Protein AF-A0AB37NL03-F1 (afdb_monomer)

Foldseek 3Di:
DWDKDWDDLVVQVVCVVVVVQQQKWWDDPHDTGRSVVDDDDPVCSNVIIIIGIDPPPD

Secondary structure (DSSP, 8-state):
---EEEE-HHHHHHHH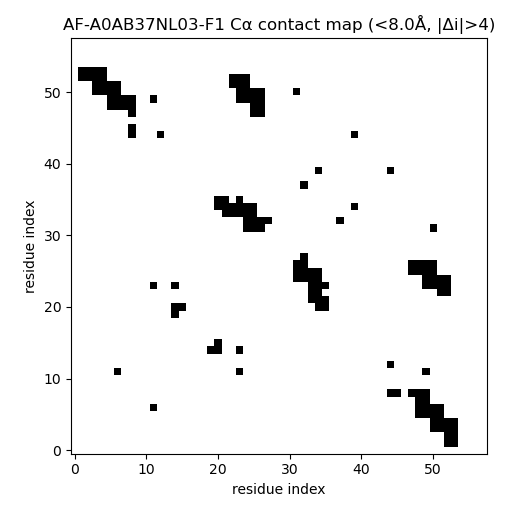HTT-GGGEEEEETTEEEEGGGS---GGGTTT--EEEE-----

Nearest PDB structures (foldseek):
  2dwc-assembly1_A  TM=3.085E-01  e=3.749E+00  Pyrococcus horikoshii OT3
  1jdb-assembly1_K  TM=3.070E-01  e=9.395E+00  Escherichia coli

Organism: Listeria monocytogenes (NCBI:txid1639)

pLDDT: mean 84.92, std 9.58, range [44.88, 93.75]

Solvent-accessible surface area (backbone atoms only — not comparable to full-atom values): 3651 Å² total; per-residue (Å²): 135,92,48,70,46,79,52,54,57,68,58,50,50,53,32,48,78,69,70,45,38,81,58,34,27,33,63,53,102,88,46,81,42,51,42,77,80,49,93,78,56,79,88,50,44,88,79,54,52,38,27,35,69,59,78,77,86,124

Sequence (58 aa):
MERYSQISNEAAARMILKGNFGKLWVKDSKDVVKCSTCLIRLEELPELVFFVKEQVET

Mean predicted aligned error: 4.85 Å

Radius of gyration: 11.07 Å; Cα contacts (8 Å, |Δi|>4): 78; chains: 1; bounding box: 22×21×36 Å

Structure (mmCIF, N/CA/C/O backbone):
data_AF-A0AB37NL03-F1
#
_entry.id   AF-A0AB37NL03-F1
#
loop_
_atom_site.group_PDB
_atom_site.id
_atom_site.type_symbol
_atom_site.label_atom_id
_atom_site.label_alt_id
_atom_site.label_comp_id
_atom_site.label_asym_id
_atom_site.label_entity_id
_atom_site.label_seq_id
_atom_site.pdbx_PDB_ins_code
_atom_site.Cartn_x
_atom_site.Cartn_y
_atom_site.Cartn_z
_atom_site.occupancy
_atom_site.B_iso_or_equiv
_atom_site.auth_seq_id
_atom_site.auth_comp_id
_atom_site.auth_asym_id
_atom_site.auth_atom_id
_atom_site.pdbx_PDB_model_num
ATOM 1 N N . MET A 1 1 ? -12.573 3.574 15.480 1.00 64.31 1 MET A N 1
ATOM 2 C CA . MET A 1 1 ? -12.049 4.294 14.298 1.00 64.31 1 MET A CA 1
ATOM 3 C C . MET A 1 1 ? -10.841 3.536 13.792 1.00 64.31 1 MET A C 1
ATOM 5 O O . MET A 1 1 ? -9.982 3.211 14.601 1.00 64.31 1 MET A O 1
ATOM 9 N N . GLU A 1 2 ? -10.796 3.208 12.505 1.00 76.31 2 GLU A N 1
ATOM 10 C CA . GLU A 1 2 ? -9.590 2.637 11.897 1.00 76.31 2 GLU A CA 1
ATOM 11 C C . GLU A 1 2 ? -8.523 3.731 11.769 1.00 76.31 2 GLU A C 1
ATOM 13 O O . GLU A 1 2 ? -8.852 4.871 11.438 1.00 76.31 2 GLU A O 1
ATOM 18 N N . ARG A 1 3 ? -7.262 3.401 12.063 1.00 86.31 3 ARG A N 1
ATOM 19 C CA . ARG A 1 3 ? -6.122 4.305 11.891 1.00 86.31 3 ARG A CA 1
ATOM 20 C C . ARG A 1 3 ? -5.187 3.751 10.829 1.00 86.31 3 ARG A C 1
ATOM 22 O O . ARG A 1 3 ? -4.925 2.548 10.793 1.00 86.31 3 ARG A O 1
ATOM 29 N N . TYR A 1 4 ? -4.708 4.641 9.974 1.00 90.31 4 TYR A N 1
ATOM 30 C CA . TYR A 1 4 ? -3.838 4.320 8.855 1.00 90.31 4 TYR A CA 1
ATOM 31 C C . TYR A 1 4 ? -2.599 5.206 8.923 1.00 90.31 4 TYR A C 1
ATOM 33 O O . TYR A 1 4 ? -2.727 6.427 9.010 1.00 90.31 4 TYR A O 1
ATOM 41 N N . SER A 1 5 ? -1.415 4.603 8.849 1.00 91.31 5 SER A N 1
ATOM 42 C CA . SER A 1 5 ? -0.149 5.332 8.742 1.00 91.31 5 SER A CA 1
ATOM 43 C C . SER A 1 5 ? 0.319 5.275 7.294 1.00 91.31 5 SER A C 1
ATOM 45 O O . SER A 1 5 ? 0.401 4.193 6.706 1.00 91.31 5 SER A O 1
ATOM 47 N N . GLN A 1 6 ? 0.620 6.433 6.710 1.00 93.75 6 GLN A N 1
ATOM 48 C CA . GLN A 1 6 ? 1.211 6.501 5.377 1.00 93.75 6 GLN A CA 1
ATOM 49 C C . GLN A 1 6 ? 2.638 5.941 5.411 1.00 93.75 6 GLN A C 1
ATOM 51 O O . GLN A 1 6 ? 3.395 6.213 6.343 1.00 93.75 6 GLN A O 1
ATOM 56 N N . ILE A 1 7 ? 3.015 5.184 4.383 1.00 93.38 7 ILE A N 1
ATOM 57 C CA . ILE A 1 7 ? 4.368 4.644 4.211 1.00 93.38 7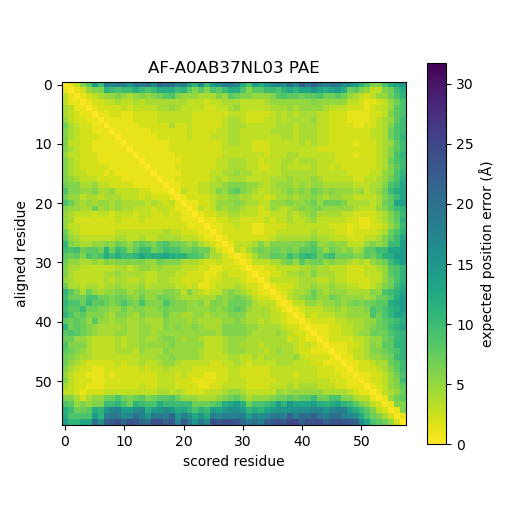 ILE A CA 1
ATOM 58 C C . ILE A 1 7 ? 4.982 5.132 2.897 1.00 93.38 7 ILE A C 1
ATOM 60 O O . ILE A 1 7 ? 4.276 5.579 1.995 1.00 93.38 7 ILE A O 1
ATOM 64 N N . SER A 1 8 ? 6.308 5.041 2.776 1.00 92.81 8 SER A N 1
ATOM 65 C CA . SER A 1 8 ? 6.988 5.351 1.518 1.00 92.81 8 SER A CA 1
ATOM 66 C C . SER A 1 8 ? 6.731 4.277 0.458 1.00 92.81 8 SER A C 1
ATOM 68 O O . SER A 1 8 ? 6.532 3.100 0.774 1.00 92.81 8 SER A O 1
ATOM 70 N N . ASN A 1 9 ? 6.832 4.662 -0.814 1.00 90.25 9 ASN A N 1
ATOM 71 C CA . ASN A 1 9 ? 6.680 3.731 -1.936 1.00 90.25 9 ASN A CA 1
ATOM 72 C C . ASN A 1 9 ? 7.765 2.642 -1.918 1.00 90.25 9 ASN A C 1
ATOM 74 O O . ASN A 1 9 ? 7.502 1.497 -2.272 1.00 90.25 9 ASN A O 1
ATOM 78 N N . GLU A 1 10 ? 8.961 2.951 -1.404 1.00 91.25 10 GLU A N 1
ATOM 79 C CA . GLU A 1 10 ? 10.025 1.964 -1.188 1.00 91.25 10 GLU A CA 1
ATOM 80 C C . GLU A 1 10 ? 9.638 0.924 -0.119 1.00 91.25 10 GLU A C 1
ATOM 82 O O . GLU A 1 10 ? 9.871 -0.276 -0.288 1.00 91.25 10 GLU A O 1
ATOM 87 N N . ALA A 1 11 ? 9.016 1.356 0.984 1.00 91.56 11 ALA A N 1
ATOM 88 C CA . ALA A 1 11 ? 8.508 0.445 2.007 1.00 91.56 11 ALA A CA 1
ATOM 89 C C . ALA A 1 11 ? 7.363 -0.424 1.462 1.00 91.56 11 ALA A C 1
ATOM 91 O O . ALA A 1 11 ? 7.359 -1.637 1.689 1.00 91.56 11 ALA A O 1
ATOM 92 N N . ALA A 1 12 ? 6.450 0.166 0.685 1.00 91.25 12 ALA A N 1
ATOM 93 C CA . ALA A 1 12 ? 5.371 -0.555 0.018 1.00 91.25 12 ALA A CA 1
ATOM 94 C C . ALA A 1 12 ? 5.916 -1.613 -0.957 1.00 91.25 12 ALA A C 1
ATOM 96 O O . ALA A 1 12 ? 5.545 -2.783 -0.860 1.00 91.25 12 ALA A O 1
ATOM 97 N N . ALA A 1 13 ? 6.875 -1.248 -1.814 1.00 89.44 13 ALA A N 1
ATOM 98 C CA . ALA A 1 13 ? 7.540 -2.172 -2.732 1.00 89.44 13 ALA A CA 1
ATOM 99 C C . ALA A 1 13 ? 8.209 -3.336 -1.983 1.00 89.44 13 ALA A C 1
ATOM 101 O O . ALA A 1 13 ? 8.012 -4.499 -2.334 1.00 89.44 13 ALA A O 1
ATOM 102 N N . ARG A 1 14 ? 8.925 -3.058 -0.883 1.00 91.81 14 ARG A N 1
ATOM 103 C CA . ARG A 1 14 ? 9.502 -4.110 -0.029 1.00 91.81 14 ARG A CA 1
ATOM 104 C C . ARG A 1 14 ? 8.440 -5.047 0.549 1.00 91.81 14 ARG A C 1
ATOM 106 O 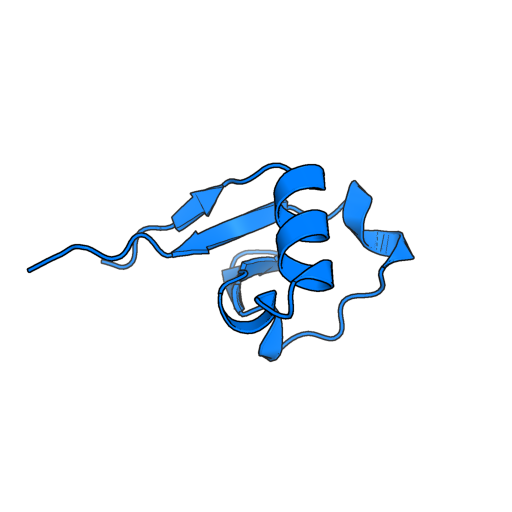O . ARG A 1 14 ? 8.691 -6.246 0.656 1.00 91.81 14 ARG A O 1
ATOM 113 N N . MET A 1 15 ? 7.272 -4.538 0.934 1.00 90.69 15 MET A N 1
ATOM 114 C CA . MET A 1 15 ? 6.174 -5.371 1.435 1.00 90.69 15 MET A CA 1
ATOM 115 C C . MET A 1 15 ? 5.568 -6.248 0.336 1.00 90.69 15 MET A C 1
ATOM 117 O O . MET A 1 15 ? 5.322 -7.425 0.596 1.00 90.69 15 MET A O 1
ATOM 121 N N . ILE A 1 16 ? 5.392 -5.712 -0.877 1.00 87.62 16 ILE A N 1
ATOM 122 C CA . ILE A 1 16 ? 4.927 -6.461 -2.055 1.00 87.62 16 ILE A CA 1
ATOM 123 C C . ILE A 1 16 ? 5.881 -7.620 -2.349 1.00 87.62 16 ILE A C 1
ATOM 125 O O . ILE A 1 16 ? 5.448 -8.769 -2.406 1.00 87.62 16 ILE A O 1
ATOM 129 N N . LEU A 1 17 ? 7.185 -7.339 -2.439 1.00 88.44 17 LEU A N 1
ATOM 130 C CA . LEU A 1 17 ? 8.214 -8.350 -2.712 1.00 88.44 17 LEU A CA 1
ATOM 131 C C . LEU A 1 17 ? 8.274 -9.441 -1.632 1.00 88.44 17 LEU A C 1
ATOM 133 O O . LEU A 1 17 ? 8.571 -10.592 -1.930 1.00 88.44 17 LEU A O 1
ATOM 137 N N . LYS A 1 18 ? 7.959 -9.098 -0.377 1.00 90.69 18 LYS A N 1
ATOM 138 C CA . LYS A 1 1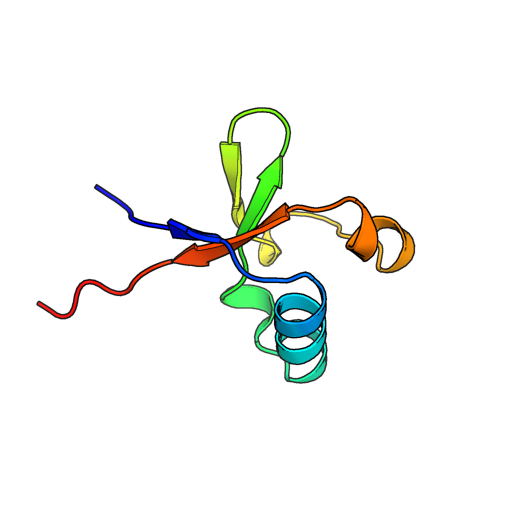8 ? 7.874 -10.048 0.746 1.00 90.69 18 LYS A CA 1
ATOM 139 C C . LYS A 1 18 ? 6.541 -10.809 0.815 1.00 90.69 18 LYS A C 1
ATOM 141 O O . LYS A 1 18 ? 6.307 -11.501 1.802 1.00 90.69 18 LYS A O 1
ATOM 146 N N . GLY A 1 19 ? 5.636 -10.639 -0.152 1.00 86.19 19 GLY A N 1
ATOM 147 C CA . GLY A 1 19 ? 4.307 -11.263 -0.142 1.00 86.19 19 GLY A CA 1
ATOM 148 C C . GLY A 1 19 ? 3.341 -10.684 0.902 1.00 86.19 19 GLY A C 1
ATOM 149 O O . GLY A 1 19 ? 2.263 -11.226 1.122 1.00 86.19 19 GLY A O 1
ATOM 150 N N . ASN A 1 20 ? 3.677 -9.554 1.533 1.00 88.12 20 ASN A N 1
ATOM 151 C CA . ASN A 1 20 ? 2.847 -8.888 2.546 1.00 88.12 20 ASN A CA 1
ATOM 152 C C . ASN A 1 20 ? 1.820 -7.917 1.934 1.00 88.12 20 ASN A C 1
ATOM 154 O O . ASN A 1 20 ? 1.386 -6.968 2.588 1.00 88.12 20 ASN A O 1
ATOM 158 N N . PHE A 1 21 ? 1.407 -8.157 0.689 1.00 83.69 21 PHE A N 1
ATOM 159 C CA . PHE A 1 21 ? 0.484 -7.293 -0.049 1.00 83.69 21 PHE A CA 1
ATOM 160 C C . PHE A 1 21 ? -0.875 -7.117 0.644 1.00 83.69 21 PHE A C 1
ATOM 162 O O . PHE A 1 21 ? -1.437 -6.028 0.637 1.00 83.69 21 PHE A O 1
ATOM 169 N N . GLY A 1 22 ? -1.375 -8.149 1.334 1.00 85.25 22 GLY A N 1
ATOM 170 C CA . GLY A 1 22 ? -2.649 -8.089 2.066 1.00 85.25 22 GLY A CA 1
ATOM 171 C C . GLY A 1 22 ? -2.664 -7.139 3.274 1.00 85.25 22 GLY A C 1
ATOM 172 O O . GLY A 1 22 ? -3.727 -6.885 3.837 1.00 85.25 22 GLY A O 1
ATOM 173 N N . LYS A 1 23 ? -1.499 -6.617 3.682 1.00 89.31 23 LYS A N 1
ATOM 174 C CA . LYS A 1 23 ? -1.363 -5.617 4.755 1.00 89.31 23 LYS A CA 1
ATOM 175 C C . LYS A 1 23 ? -1.284 -4.183 4.223 1.00 89.31 23 LYS A C 1
ATOM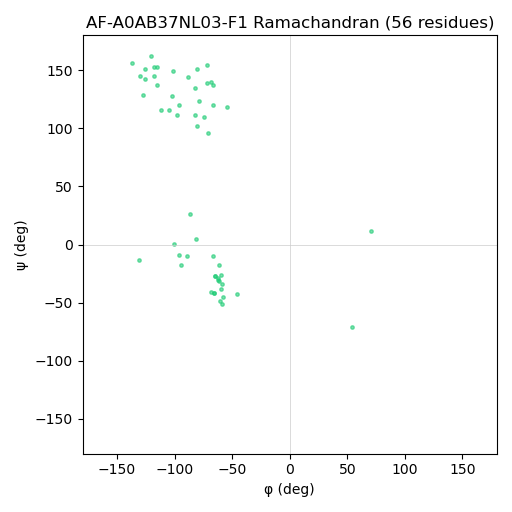 177 O O . LYS A 1 23 ? -1.318 -3.250 5.024 1.00 89.31 23 LYS A O 1
ATOM 182 N N . LEU A 1 24 ? -1.167 -4.014 2.905 1.00 91.75 24 LEU A N 1
ATOM 183 C CA . LEU A 1 24 ? -1.084 -2.715 2.256 1.00 91.75 24 LEU A CA 1
ATOM 184 C C . LEU A 1 24 ? -2.467 -2.178 1.917 1.00 91.75 24 LEU A C 1
ATOM 186 O O . LEU 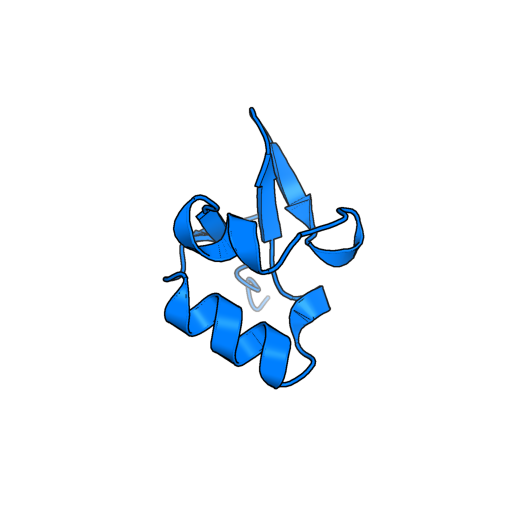A 1 24 ? -3.374 -2.901 1.495 1.00 91.75 24 LEU A O 1
ATOM 190 N N . TRP A 1 25 ? -2.577 -0.870 2.045 1.00 93.19 25 TRP A N 1
ATOM 191 C CA . TRP A 1 25 ? -3.726 -0.085 1.648 1.00 93.19 25 TRP A CA 1
ATOM 192 C C . TRP A 1 25 ? -3.254 1.026 0.721 1.00 93.19 25 TRP A C 1
ATOM 194 O O . TRP A 1 25 ? -2.113 1.470 0.821 1.00 93.19 25 TRP A O 1
ATOM 204 N N . VAL A 1 26 ? -4.113 1.458 -0.187 1.00 91.44 26 VAL A N 1
ATOM 205 C CA . VAL A 1 26 ? -3.820 2.512 -1.155 1.00 91.44 26 VAL A CA 1
ATOM 206 C C . VAL A 1 26 ? -4.942 3.535 -1.117 1.00 91.44 26 VAL A C 1
ATOM 208 O O . VAL A 1 26 ? -6.098 3.183 -0.874 1.00 91.44 26 VAL A O 1
ATOM 211 N N . LYS A 1 27 ? -4.606 4.808 -1.314 1.00 88.62 27 LYS A N 1
ATOM 212 C CA . LYS A 1 27 ? -5.616 5.853 -1.474 1.00 88.62 27 LYS A CA 1
ATOM 213 C C . LYS A 1 27 ? -6.110 5.858 -2.915 1.00 88.62 27 LYS A C 1
ATOM 215 O O . LYS A 1 27 ? -5.364 6.240 -3.810 1.00 88.62 27 LYS A O 1
ATOM 220 N N . ASP A 1 28 ? -7.362 5.470 -3.108 1.00 83.19 28 ASP A N 1
ATOM 221 C CA . ASP A 1 28 ? -8.078 5.614 -4.371 1.00 83.19 28 ASP A CA 1
ATOM 222 C C . ASP A 1 28 ? -9.073 6.765 -4.243 1.00 83.19 28 ASP A C 1
ATOM 224 O O . ASP A 1 28 ? -10.010 6.689 -3.452 1.00 83.19 28 ASP A O 1
ATOM 228 N N . SER A 1 29 ? -8.864 7.826 -5.027 1.00 79.94 29 SER A N 1
ATOM 229 C CA . SER A 1 29 ? -9.735 9.000 -5.177 1.00 79.94 29 SER A CA 1
ATOM 230 C C . SER A 1 29 ? -10.101 9.719 -3.866 1.00 79.94 29 SER A C 1
ATOM 232 O O . SER A 1 29 ? -9.634 10.831 -3.611 1.00 79.94 29 SER A O 1
ATOM 234 N N . LYS A 1 30 ? -10.931 9.107 -3.020 1.00 79.06 30 LYS A N 1
ATOM 235 C CA . LYS A 1 30 ? -11.367 9.616 -1.713 1.00 79.06 30 LYS A CA 1
ATOM 236 C C . LYS A 1 30 ? -11.249 8.605 -0.571 1.00 79.06 30 LYS A C 1
ATOM 238 O O . LYS A 1 30 ? -11.278 9.034 0.579 1.00 79.06 30 LYS A O 1
ATOM 243 N N . ASP A 1 31 ? -11.045 7.325 -0.866 1.00 85.88 31 ASP A N 1
ATOM 244 C CA . ASP A 1 31 ? -11.066 6.246 0.116 1.00 85.88 31 ASP A CA 1
ATOM 245 C C . ASP A 1 31 ? -9.716 5.533 0.220 1.00 85.88 31 ASP A C 1
ATOM 247 O O . ASP A 1 31 ? -8.917 5.494 -0.715 1.00 85.88 31 ASP A O 1
ATOM 251 N N . VAL A 1 32 ? -9.451 4.970 1.399 1.00 88.88 32 VAL A N 1
ATOM 252 C CA . VAL A 1 32 ? -8.301 4.094 1.636 1.00 88.88 32 VAL A CA 1
ATOM 253 C C . VAL A 1 32 ? -8.795 2.659 1.523 1.00 88.88 32 VAL A C 1
ATOM 255 O O . VAL A 1 32 ? -9.568 2.187 2.354 1.00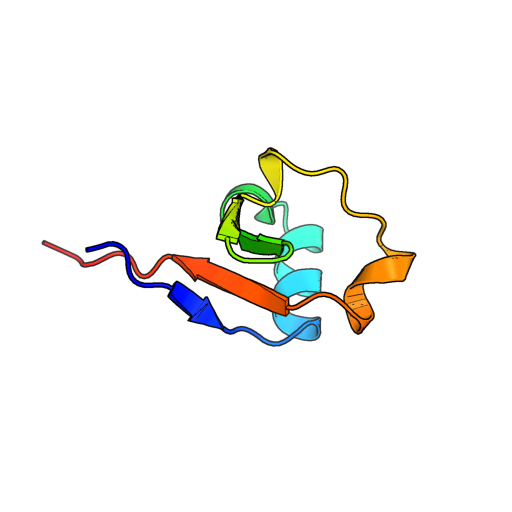 88.88 32 VAL A O 1
ATOM 258 N N . VAL A 1 33 ? -8.354 1.966 0.479 1.00 89.88 33 VAL A N 1
ATOM 259 C CA . VAL A 1 33 ? -8.819 0.621 0.125 1.00 89.88 33 VAL A CA 1
ATOM 260 C C . VAL A 1 33 ? -7.687 -0.390 0.241 1.00 89.88 33 VAL A C 1
ATOM 262 O O . VAL A 1 33 ? -6.509 -0.044 0.127 1.00 89.88 33 VAL A O 1
ATOM 265 N N . LYS A 1 34 ? -8.015 -1.659 0.504 1.00 89.38 34 LYS A N 1
ATOM 266 C CA . LYS A 1 34 ? -6.996 -2.712 0.574 1.00 89.38 34 LYS A CA 1
ATOM 267 C C . LYS A 1 34 ? -6.386 -2.917 -0.800 1.00 89.38 34 LYS A C 1
ATOM 269 O O . LYS A 1 34 ? -7.099 -3.062 -1.786 1.00 89.38 34 LYS A O 1
ATOM 274 N N . CYS A 1 35 ? -5.071 -3.075 -0.861 1.00 88.00 35 CYS A N 1
ATOM 275 C CA . CYS A 1 35 ? -4.428 -3.381 -2.133 1.00 88.00 35 CYS A CA 1
ATOM 276 C C . CYS A 1 35 ? -4.912 -4.730 -2.702 1.00 88.00 35 CYS A C 1
ATOM 278 O O . CYS A 1 35 ? -5.029 -4.875 -3.911 1.00 88.00 35 CYS A O 1
ATOM 280 N N . SER A 1 36 ? -5.311 -5.689 -1.853 1.00 82.06 36 SER A N 1
ATOM 281 C CA . SER A 1 36 ? -5.900 -6.969 -2.286 1.00 82.06 36 SER A CA 1
ATOM 282 C C . SER A 1 36 ? -7.215 -6.842 -3.064 1.00 82.06 36 SER A C 1
ATOM 284 O O . SER A 1 36 ? -7.631 -7.814 -3.684 1.00 82.06 36 SER A O 1
ATOM 286 N N . THR A 1 37 ? -7.898 -5.696 -2.993 1.00 81.88 37 THR A N 1
ATOM 287 C CA . THR A 1 37 ? -9.160 -5.448 -3.708 1.00 81.88 37 THR A CA 1
ATOM 288 C C . THR A 1 37 ? -8.971 -4.626 -4.983 1.00 81.88 37 THR A C 1
ATOM 290 O O . THR A 1 37 ? -9.950 -4.352 -5.669 1.00 81.88 37 THR A O 1
ATOM 293 N N . CYS A 1 38 ? -7.734 -4.245 -5.315 1.00 75.81 38 CYS A N 1
ATOM 294 C CA . CYS A 1 38 ? -7.412 -3.379 -6.445 1.00 75.81 38 CYS A CA 1
ATOM 295 C C . CYS A 1 38 ? -6.378 -4.048 -7.357 1.00 75.81 38 CYS A C 1
ATOM 297 O O . CYS A 1 38 ? -5.436 -4.691 -6.891 1.00 75.81 38 CYS A O 1
ATOM 299 N N . LEU A 1 39 ? -6.521 -3.861 -8.670 1.00 79.88 39 LEU A N 1
ATOM 300 C CA . LEU A 1 39 ? -5.460 -4.198 -9.613 1.00 79.88 39 LEU A CA 1
ATOM 301 C C . LEU A 1 39 ? -4.438 -3.056 -9.598 1.00 79.88 39 LEU A C 1
ATOM 303 O O . LEU A 1 39 ? -4.688 -2.009 -10.181 1.00 79.88 39 LEU A O 1
ATOM 307 N N . ILE A 1 40 ? -3.308 -3.253 -8.921 1.00 78.88 40 ILE A N 1
ATOM 308 C CA . ILE A 1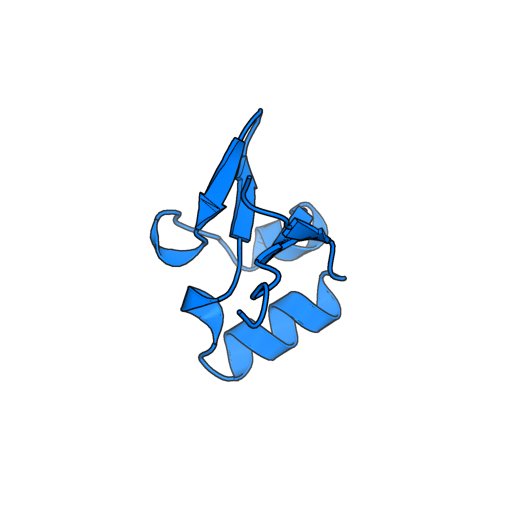 40 ? -2.212 -2.277 -8.895 1.00 78.88 40 ILE A CA 1
ATOM 309 C C . ILE A 1 40 ? -1.177 -2.675 -9.942 1.00 78.88 40 ILE A C 1
ATOM 311 O O . ILE A 1 40 ? -0.599 -3.763 -9.854 1.00 78.88 40 ILE A O 1
ATOM 315 N N . ARG A 1 41 ? -0.913 -1.801 -10.918 1.00 82.38 41 ARG A N 1
ATOM 316 C CA . ARG A 1 41 ? 0.202 -2.001 -11.848 1.00 82.38 41 ARG A CA 1
ATOM 317 C C . ARG A 1 41 ? 1.482 -1.510 -11.186 1.00 82.38 41 ARG A C 1
ATOM 319 O O . ARG A 1 41 ? 1.522 -0.427 -10.612 1.00 82.38 41 ARG A O 1
ATOM 326 N N . LEU A 1 42 ? 2.554 -2.296 -11.282 1.00 78.12 42 LEU A N 1
ATOM 327 C CA . LEU A 1 42 ? 3.852 -1.911 -10.712 1.00 78.12 42 LEU A CA 1
ATOM 328 C C . LEU A 1 42 ? 4.391 -0.605 -11.315 1.00 78.12 42 LEU A C 1
ATOM 330 O O . LEU A 1 42 ? 5.128 0.109 -10.651 1.00 78.12 42 LEU A O 1
ATOM 334 N N . GLU A 1 43 ? 4.001 -0.283 -12.545 1.00 84.69 43 GLU A N 1
ATOM 335 C CA . GLU A 1 43 ? 4.359 0.961 -13.236 1.00 84.69 43 GLU A CA 1
ATOM 336 C C . GLU A 1 43 ? 3.766 2.203 -12.550 1.00 84.69 43 GLU A C 1
ATOM 338 O O . GLU A 1 43 ? 4.366 3.271 -12.594 1.00 84.69 43 GLU A O 1
ATOM 343 N N . GLU A 1 44 ? 2.636 2.053 -11.854 1.00 85.62 44 GLU A N 1
ATOM 344 C CA . GLU A 1 44 ? 1.923 3.135 -11.164 1.00 85.62 44 GLU A CA 1
ATOM 345 C C . GLU A 1 44 ? 2.421 3.330 -9.719 1.00 85.62 44 GLU A C 1
ATOM 347 O O . GLU A 1 44 ? 2.092 4.324 -9.077 1.00 85.62 44 GLU A O 1
ATOM 352 N N . LEU A 1 45 ? 3.256 2.418 -9.192 1.00 82.56 45 LEU A N 1
ATOM 353 C CA . LEU A 1 45 ? 3.804 2.482 -7.824 1.00 82.56 45 LEU A CA 1
ATOM 354 C C . LEU A 1 45 ? 4.342 3.864 -7.413 1.00 82.56 45 LEU A C 1
ATOM 356 O O . LEU A 1 45 ? 4.107 4.242 -6.265 1.00 82.56 45 LEU A O 1
ATOM 360 N N . PRO A 1 46 ? 5.075 4.608 -8.268 1.00 85.44 46 PRO A N 1
ATOM 361 C CA . PRO A 1 46 ? 5.603 5.920 -7.904 1.00 85.44 46 PRO A CA 1
ATOM 362 C C . PRO A 1 46 ? 4.523 6.976 -7.637 1.00 85.44 46 PRO A C 1
ATOM 364 O O . PRO A 1 46 ? 4.772 7.898 -6.865 1.00 85.44 46 PRO A O 1
ATOM 367 N N . GLU A 1 47 ? 3.350 6.843 -8.252 1.00 88.38 47 GLU A N 1
ATOM 368 C CA . GLU A 1 47 ? 2.256 7.822 -8.191 1.00 88.38 47 GLU A CA 1
ATOM 369 C C . GLU A 1 47 ? 1.238 7.496 -7.090 1.00 88.38 47 GLU A C 1
ATOM 371 O O . GLU A 1 47 ? 0.468 8.355 -6.655 1.00 88.38 47 GLU A O 1
ATOM 376 N N . LEU A 1 48 ? 1.248 6.253 -6.609 1.00 88.44 48 LEU A N 1
ATOM 377 C CA . LEU A 1 48 ? 0.341 5.776 -5.578 1.00 88.44 48 LEU A CA 1
ATOM 378 C C . LEU A 1 48 ? 0.797 6.186 -4.175 1.00 88.44 48 LEU A C 1
ATOM 380 O O . LEU A 1 48 ? 1.985 6.314 -3.879 1.00 88.44 48 LEU A O 1
ATOM 384 N N . VAL A 1 49 ? -0.183 6.342 -3.282 1.00 91.69 49 VAL A N 1
ATOM 385 C CA . VAL A 1 49 ? 0.044 6.627 -1.861 1.00 91.69 49 VAL A CA 1
ATOM 386 C C . VAL A 1 49 ? -0.376 5.415 -1.042 1.00 91.69 49 VAL A C 1
ATOM 388 O O . VAL A 1 49 ? -1.557 5.056 -1.019 1.00 91.69 49 VAL A O 1
ATOM 391 N N . PHE A 1 50 ? 0.591 4.799 -0.362 1.00 92.38 50 PHE A N 1
ATOM 392 C CA . PHE A 1 50 ? 0.389 3.572 0.403 1.00 92.38 50 PHE A CA 1
ATOM 393 C C . PHE A 1 50 ? 0.259 3.816 1.901 1.00 92.38 50 PHE A C 1
ATOM 395 O O . PHE A 1 50 ? 0.878 4.713 2.473 1.00 92.38 50 PHE A O 1
ATOM 402 N N . PHE A 1 51 ? -0.511 2.945 2.544 1.00 93.69 51 PHE A N 1
ATOM 403 C CA . PHE A 1 51 ? -0.788 2.969 3.969 1.00 93.69 51 PHE A CA 1
ATOM 404 C C . PHE A 1 51 ? -0.712 1.565 4.564 1.00 93.69 51 PHE A C 1
ATOM 406 O O . PHE A 1 51 ? -0.937 0.555 3.891 1.00 93.69 51 PHE A O 1
ATOM 413 N N . VAL A 1 52 ? -0.453 1.514 5.864 1.00 93.06 52 VAL A N 1
ATOM 414 C CA . VAL A 1 52 ? -0.648 0.329 6.701 1.00 93.06 52 VAL A CA 1
ATOM 415 C C . VAL A 1 52 ? -1.688 0.648 7.765 1.00 93.06 52 VAL A C 1
ATOM 417 O O . VAL A 1 52 ? -1.767 1.776 8.248 1.00 93.06 52 VAL A O 1
ATOM 420 N N . LYS A 1 53 ? -2.511 -0.338 8.121 1.00 90.56 53 LYS A N 1
ATOM 421 C CA . LYS A 1 53 ? -3.483 -0.188 9.207 1.00 90.56 53 LYS A CA 1
ATOM 422 C C . LYS A 1 53 ? -2.761 -0.355 10.543 1.00 90.56 53 LYS A C 1
ATOM 424 O O . LYS A 1 53 ? -2.140 -1.395 10.764 1.00 90.56 53 LYS A O 1
ATOM 429 N N . GLU A 1 54 ? -2.857 0.637 11.423 1.00 85.62 54 GLU A N 1
ATOM 430 C CA . GLU A 1 54 ? -2.345 0.524 12.789 1.00 85.62 54 GLU A CA 1
ATOM 431 C C . GLU A 1 54 ? -3.186 -0.522 13.524 1.00 85.62 54 GLU A C 1
ATOM 433 O O . GLU A 1 54 ? -4.411 -0.397 13.632 1.00 85.62 54 GLU A O 1
ATOM 438 N N . GLN A 1 55 ? -2.544 -1.590 13.998 1.00 72.75 55 GLN A N 1
ATOM 439 C CA . GLN A 1 55 ? -3.183 -2.475 14.961 1.00 72.75 55 GLN A CA 1
ATOM 440 C C . GLN A 1 55 ? -3.187 -1.734 16.291 1.00 72.75 55 GLN A C 1
ATOM 442 O O . GLN A 1 55 ? -2.139 -1.511 16.888 1.00 72.75 55 GLN A O 1
ATOM 447 N N . VAL A 1 56 ? -4.367 -1.304 16.730 1.00 59.97 56 VAL A N 1
ATOM 448 C CA . VAL A 1 56 ? -4.548 -0.896 18.119 1.00 59.97 56 VAL A CA 1
ATOM 449 C C . VAL A 1 56 ? -4.493 -2.191 18.923 1.00 59.97 56 VAL A C 1
ATOM 451 O O . VAL A 1 56 ? -5.478 -2.927 18.957 1.00 59.97 56 VAL A O 1
ATOM 454 N N . GLU A 1 57 ? -3.322 -2.523 19.470 1.00 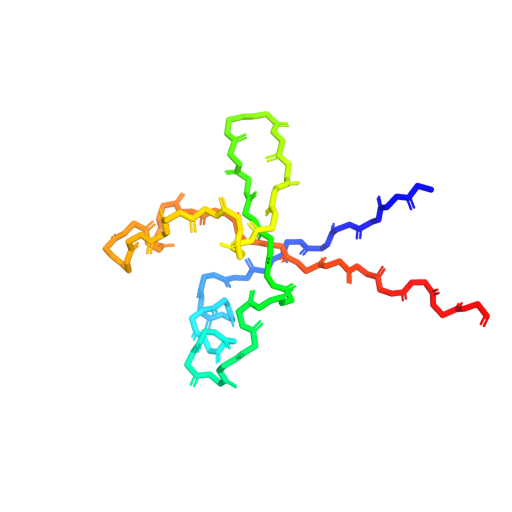53.34 57 GLU A N 1
ATOM 455 C CA . GLU A 1 57 ? -3.218 -3.570 20.488 1.00 53.34 57 GLU A CA 1
ATOM 456 C C . GLU A 1 57 ? -4.197 -3.206 21.610 1.00 53.34 57 GLU A C 1
ATOM 458 O O . GLU A 1 57 ? -4.141 -2.104 22.161 1.00 53.34 57 GLU A O 1
ATOM 463 N N . THR A 1 58 ? -5.170 -4.087 21.840 1.00 44.88 58 THR A N 1
ATOM 464 C CA . THR A 1 58 ? -6.166 -3.975 22.913 1.00 44.88 58 THR A CA 1
ATOM 465 C C . THR A 1 58 ? -5.892 -5.054 23.936 1.00 44.88 58 THR A C 1
ATOM 467 O O . THR A 1 58 ? -5.521 -6.167 23.497 1.00 44.88 58 THR A O 1
#